Protein AF-Q5DC27-F1 (afdb_monomer)

pLDDT: mean 81.55, std 10.2, range [50.91, 94.62]

Organism: Schistosoma japonicum (NCBI:txid6182)

Nearest PDB structures (foldseek):
  6ixe-assembly1_A  TM=3.558E-01  e=5.081E-01  Homo sapiens
  8tsc-assembly1_B  TM=3.468E-01  e=2.348E+00  Homo sapiens
  8ts8-assembly1_B  TM=3.306E-01  e=2.348E+00  Homo sapiens
  5fi4-assembly1_B  TM=2.853E-01  e=2.227E+00  Homo sapiens
  8tsb-assembly1_B  TM=3.283E-01  e=3.581E+00  Homo sapiens

Structure (mmCIF, N/CA/C/O backbone):
data_AF-Q5DC27-F1
#
_entry.id   AF-Q5DC27-F1
#
loop_
_atom_site.group_PDB
_atom_site.id
_atom_site.type_symbol
_atom_site.label_atom_id
_atom_site.label_alt_id
_atom_site.label_comp_id
_atom_site.label_asym_id
_atom_site.label_entity_id
_atom_site.label_seq_id
_atom_site.pdbx_PDB_ins_code
_atom_site.Cartn_x
_atom_site.Cartn_y
_atom_site.Cartn_z
_atom_site.occupancy
_atom_site.B_iso_or_equiv
_atom_site.auth_seq_id
_atom_site.auth_comp_id
_atom_site.auth_asym_id
_atom_site.auth_atom_id
_atom_site.pdbx_PDB_model_num
ATOM 1 N N . MET A 1 1 ? 23.233 -1.491 -0.806 1.00 59.25 1 MET A N 1
ATOM 2 C CA . MET A 1 1 ? 21.789 -1.600 -1.112 1.00 59.25 1 MET A CA 1
ATOM 3 C C . MET A 1 1 ? 21.128 -2.693 -0.276 1.00 59.25 1 MET A C 1
ATOM 5 O O . MET A 1 1 ? 20.198 -2.388 0.455 1.00 59.25 1 MET A O 1
ATOM 9 N N . GLU A 1 2 ? 21.677 -3.909 -0.272 1.00 59.50 2 GLU A N 1
ATOM 10 C CA . GLU A 1 2 ? 21.201 -5.066 0.509 1.00 59.50 2 GLU A CA 1
ATOM 11 C C . GLU A 1 2 ? 21.026 -4.792 2.016 1.00 59.50 2 GLU A C 1
ATOM 13 O O . GLU A 1 2 ? 19.926 -4.937 2.539 1.00 59.50 2 GLU A O 1
ATOM 18 N N . LYS A 1 3 ? 22.045 -4.238 2.698 1.00 67.50 3 LYS A N 1
ATOM 19 C CA . LYS A 1 3 ? 21.931 -3.812 4.113 1.00 67.50 3 LYS A CA 1
ATOM 20 C C . LYS A 1 3 ? 20.810 -2.786 4.361 1.00 67.50 3 LYS A C 1
ATOM 22 O O . LYS A 1 3 ? 20.245 -2.744 5.448 1.00 67.50 3 LYS A O 1
ATOM 27 N N . SER A 1 4 ? 20.478 -1.955 3.365 1.00 76.44 4 SER A N 1
ATOM 28 C CA . SER A 1 4 ? 19.372 -0.992 3.475 1.00 76.44 4 SER A CA 1
ATOM 29 C C . SER A 1 4 ? 18.013 -1.658 3.270 1.00 76.44 4 SER A C 1
ATOM 31 O O . SER A 1 4 ? 17.070 -1.264 3.946 1.00 76.44 4 SER A O 1
ATOM 33 N N . LEU A 1 5 ? 17.908 -2.647 2.379 1.00 76.56 5 LEU A N 1
ATOM 34 C CA . LEU A 1 5 ? 16.676 -3.408 2.151 1.00 76.56 5 LEU A CA 1
ATOM 35 C C . LEU A 1 5 ? 16.346 -4.308 3.345 1.00 76.56 5 LEU A C 1
ATOM 37 O O . LEU A 1 5 ? 15.212 -4.277 3.809 1.00 76.56 5 LEU A O 1
ATOM 41 N N . LEU A 1 6 ? 17.342 -5.006 3.905 1.00 81.44 6 LEU A N 1
ATOM 42 C CA . LEU A 1 6 ? 17.186 -5.812 5.123 1.00 81.44 6 LEU A CA 1
ATOM 43 C C . LEU A 1 6 ? 16.692 -4.967 6.305 1.00 81.44 6 LEU A C 1
ATOM 45 O O . LEU A 1 6 ? 15.769 -5.362 7.010 1.00 81.44 6 LEU A O 1
ATOM 49 N N . LYS A 1 7 ? 17.249 -3.761 6.488 1.00 85.69 7 LYS A N 1
ATOM 50 C CA . LYS A 1 7 ? 16.784 -2.831 7.528 1.00 85.69 7 LYS A CA 1
ATOM 51 C C . LYS A 1 7 ? 15.326 -2.405 7.315 1.00 85.69 7 LY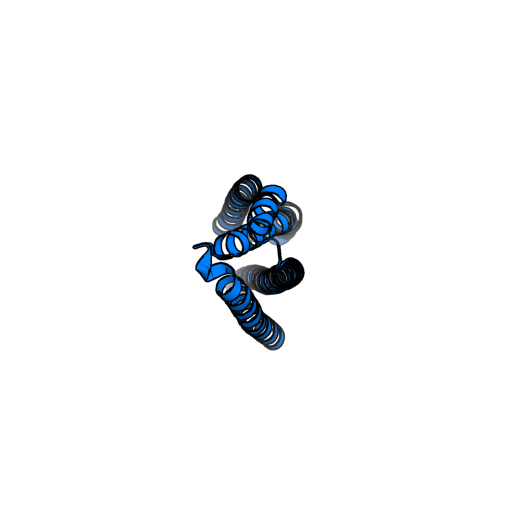S A C 1
ATOM 53 O O . LYS A 1 7 ? 14.569 -2.340 8.275 1.00 85.69 7 LYS A O 1
ATOM 58 N N . VAL A 1 8 ? 14.926 -2.131 6.071 1.00 82.25 8 VAL A N 1
ATOM 59 C CA . VAL A 1 8 ? 13.529 -1.789 5.750 1.00 82.25 8 VAL A CA 1
ATOM 60 C C . VAL A 1 8 ? 12.601 -2.978 6.015 1.00 82.25 8 VAL A C 1
ATOM 62 O O . VAL A 1 8 ? 11.550 -2.790 6.613 1.00 82.25 8 VAL A O 1
ATOM 65 N N . GLN A 1 9 ? 12.999 -4.202 5.657 1.00 84.94 9 GLN A N 1
ATOM 66 C CA . GLN A 1 9 ? 12.224 -5.413 5.951 1.00 84.94 9 GLN A CA 1
ATOM 67 C C . 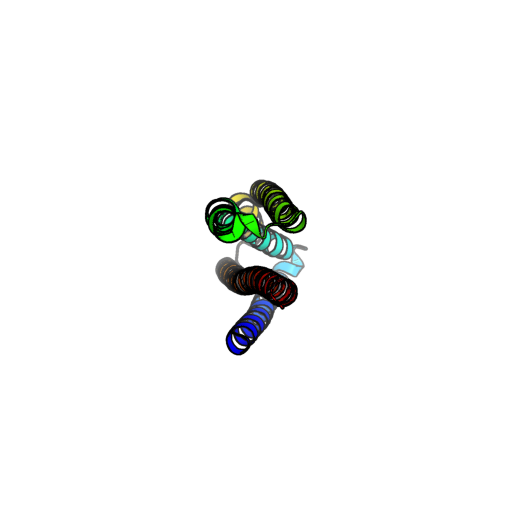GLN A 1 9 ? 12.049 -5.639 7.456 1.00 84.94 9 GLN A C 1
ATOM 69 O O . GLN A 1 9 ? 10.941 -5.928 7.899 1.00 84.94 9 GLN A O 1
ATOM 74 N N . GLN A 1 10 ? 13.108 -5.447 8.248 1.00 89.44 10 GLN A N 1
ATOM 75 C CA . GLN A 1 10 ? 13.019 -5.536 9.705 1.00 89.44 10 GLN A CA 1
ATOM 76 C C . GLN A 1 10 ? 12.033 -4.504 10.272 1.00 89.44 10 GLN A C 1
ATOM 78 O O . GLN A 1 10 ? 11.230 -4.827 11.142 1.00 89.44 10 GLN A O 1
ATOM 83 N N . ASN A 1 11 ? 12.051 -3.275 9.751 1.00 90.69 11 ASN A N 1
ATOM 84 C CA . ASN A 1 11 ? 11.114 -2.234 10.170 1.00 90.69 11 ASN A CA 1
ATOM 85 C C . ASN A 1 11 ? 9.659 -2.576 9.806 1.00 90.69 11 ASN A C 1
ATOM 87 O O . ASN A 1 11 ? 8.765 -2.333 10.614 1.00 90.69 11 ASN A O 1
ATOM 91 N N . ILE A 1 12 ? 9.414 -3.184 8.638 1.00 89.38 12 ILE A N 1
ATOM 92 C CA . ILE A 1 12 ? 8.081 -3.687 8.263 1.00 89.38 12 ILE A CA 1
ATOM 93 C C . ILE A 1 12 ? 7.617 -4.745 9.270 1.00 89.38 12 ILE A C 1
ATOM 95 O O . ILE A 1 12 ? 6.522 -4.640 9.802 1.00 89.38 12 ILE A O 1
ATOM 99 N N . GLN A 1 13 ? 8.467 -5.718 9.611 1.00 90.88 13 GLN A N 1
ATOM 100 C CA . GLN A 1 13 ? 8.112 -6.762 10.581 1.00 90.88 13 GLN A CA 1
ATOM 101 C C . GLN A 1 13 ? 7.807 -6.198 11.976 1.00 90.88 13 GLN A C 1
ATOM 103 O O . GLN A 1 13 ? 6.858 -6.635 12.630 1.00 90.88 13 GLN A O 1
ATOM 108 N N . ASN A 1 14 ? 8.599 -5.225 12.431 1.00 92.06 14 ASN A N 1
ATOM 109 C CA . ASN A 1 14 ? 8.387 -4.576 13.723 1.00 92.06 14 ASN A CA 1
ATOM 110 C C . ASN A 1 14 ? 7.053 -3.815 13.741 1.00 92.06 14 ASN A C 1
ATOM 112 O O . ASN A 1 14 ? 6.255 -3.987 14.660 1.00 92.06 14 ASN A O 1
ATOM 116 N N . THR A 1 15 ? 6.776 -3.035 12.695 1.00 90.81 15 THR A N 1
ATOM 117 C CA . THR A 1 15 ? 5.527 -2.265 12.592 1.00 90.81 15 THR A CA 1
ATOM 118 C C . THR A 1 15 ? 4.300 -3.163 12.391 1.00 90.81 15 THR A C 1
ATOM 120 O O . THR A 1 15 ? 3.258 -2.904 12.987 1.00 90.81 15 THR A O 1
ATOM 123 N N . ASP A 1 16 ? 4.414 -4.286 11.673 1.00 91.69 16 ASP A N 1
ATOM 124 C CA . ASP A 1 16 ? 3.354 -5.304 11.596 1.00 91.69 16 ASP A CA 1
ATOM 125 C C . ASP A 1 16 ? 3.008 -5.860 12.995 1.00 91.69 16 ASP A C 1
ATOM 127 O O . ASP A 1 16 ? 1.838 -6.101 13.316 1.00 91.69 16 ASP A O 1
ATOM 131 N N . HIS A 1 17 ? 4.015 -6.051 13.857 1.00 93.62 17 HIS A N 1
ATOM 132 C CA . HIS A 1 17 ? 3.805 -6.486 15.239 1.00 93.62 17 HIS A CA 1
ATOM 133 C C . HIS A 1 17 ? 3.081 -5.421 16.076 1.00 93.62 17 HIS A C 1
ATOM 135 O O . HIS A 1 17 ? 2.151 -5.751 16.818 1.00 93.62 17 HIS A O 1
ATOM 141 N N . GLU A 1 18 ? 3.467 -4.154 15.935 1.00 93.00 18 GLU A N 1
ATOM 142 C CA . GLU A 1 18 ? 2.834 -3.018 16.614 1.00 93.00 18 GLU A CA 1
ATOM 143 C C . GLU A 1 18 ? 1.362 -2.866 16.214 1.00 93.00 18 GLU A C 1
ATOM 145 O O . GLU A 1 18 ? 0.490 -2.900 17.089 1.00 93.00 18 GLU A O 1
ATOM 150 N N . VAL A 1 19 ? 1.066 -2.843 14.907 1.00 93.38 19 VAL A N 1
ATOM 151 C CA . VAL A 1 19 ? -0.306 -2.788 14.371 1.00 93.38 19 VAL A CA 1
ATOM 152 C C . VAL A 1 19 ? -1.144 -3.940 14.927 1.00 93.38 19 VAL A C 1
ATOM 154 O O . VAL A 1 19 ? -2.262 -3.732 15.410 1.00 93.38 19 VAL A O 1
ATOM 157 N N . LYS A 1 20 ? -0.601 -5.165 14.930 1.00 94.00 20 LYS A N 1
ATOM 158 C CA . LYS A 1 20 ? -1.293 -6.352 15.455 1.00 94.00 20 LYS A CA 1
ATOM 159 C C . LYS A 1 20 ? -1.586 -6.238 16.951 1.00 94.00 20 LYS A C 1
ATOM 161 O O . LYS A 1 20 ? -2.658 -6.655 17.396 1.00 94.00 20 LYS A O 1
ATOM 166 N N . ASN A 1 21 ? -0.659 -5.700 17.738 1.00 92.81 21 ASN A N 1
ATOM 167 C CA . ASN A 1 21 ? -0.841 -5.539 19.178 1.00 92.81 21 ASN A CA 1
ATOM 168 C C . ASN A 1 21 ? -1.866 -4.450 19.505 1.00 92.81 21 ASN A C 1
ATOM 170 O O . ASN A 1 21 ? -2.745 -4.685 20.336 1.00 92.81 21 ASN A O 1
ATOM 174 N N . SER A 1 22 ? -1.814 -3.300 18.833 1.00 91.25 22 SER A N 1
ATOM 175 C CA . SER A 1 22 ? -2.804 -2.226 18.986 1.00 91.25 22 SER A CA 1
ATOM 176 C C . SER A 1 22 ? -4.204 -2.692 18.584 1.00 91.25 22 SER A C 1
ATOM 178 O O . SER A 1 22 ? -5.133 -2.576 19.382 1.00 91.25 22 SER A O 1
ATOM 180 N N . THR A 1 23 ? -4.328 -3.363 17.435 1.00 92.31 23 THR A N 1
ATOM 181 C CA . THR A 1 23 ? -5.586 -3.977 16.970 1.00 92.31 23 THR A CA 1
ATOM 182 C C . THR A 1 23 ? -6.164 -4.928 18.021 1.00 92.31 23 THR A C 1
ATOM 184 O O . THR A 1 23 ? -7.331 -4.824 18.395 1.00 92.31 23 THR A O 1
ATOM 187 N N . LYS A 1 24 ? -5.339 -5.827 18.580 1.00 91.12 24 LYS A N 1
ATOM 188 C CA . LYS A 1 24 ? -5.765 -6.749 19.645 1.00 91.12 24 LYS A CA 1
ATOM 189 C C . LYS A 1 24 ? -6.211 -6.031 20.917 1.00 91.12 24 LYS A C 1
ATOM 191 O O . LYS A 1 24 ? -7.185 -6.466 21.530 1.00 91.12 24 LYS A O 1
ATOM 196 N N . ARG A 1 25 ? -5.499 -4.980 21.342 1.00 89.12 25 ARG A N 1
ATOM 197 C CA . ARG A 1 25 ? -5.843 -4.202 22.544 1.00 89.12 25 ARG A CA 1
ATOM 198 C C . ARG A 1 25 ? -7.212 -3.545 22.388 1.00 89.12 25 ARG A C 1
ATOM 200 O O . ARG A 1 25 ? -8.066 -3.760 23.244 1.00 89.12 25 ARG A O 1
ATOM 207 N N . ILE A 1 26 ? -7.444 -2.858 21.269 1.00 87.75 26 ILE A N 1
ATOM 208 C CA . ILE A 1 26 ? -8.730 -2.221 20.957 1.00 87.75 26 ILE A CA 1
ATOM 209 C C . ILE A 1 26 ? -9.831 -3.287 20.874 1.00 87.75 26 ILE A C 1
ATOM 211 O O . ILE A 1 26 ? -10.815 -3.223 21.609 1.00 87.75 26 ILE A O 1
ATOM 215 N N . ASN A 1 27 ? -9.632 -4.346 20.084 1.00 89.69 27 ASN A N 1
ATOM 216 C CA . ASN A 1 27 ? -10.630 -5.410 19.932 1.00 89.69 27 ASN A CA 1
ATOM 217 C C . ASN A 1 27 ? -10.985 -6.088 21.266 1.00 89.69 27 ASN A C 1
ATOM 219 O O . ASN A 1 27 ? -12.138 -6.455 21.476 1.00 89.69 27 ASN A O 1
ATOM 223 N N . LYS A 1 28 ? -10.040 -6.221 22.209 1.00 86.69 28 LYS A N 1
ATOM 224 C CA . LYS A 1 28 ? -10.316 -6.774 23.546 1.00 86.69 28 LYS A CA 1
ATOM 225 C C . LYS A 1 28 ? -11.274 -5.895 24.355 1.00 86.69 28 LYS A C 1
ATOM 227 O O . LYS A 1 28 ? -12.137 -6.434 25.047 1.00 86.69 28 LYS A O 1
ATOM 232 N N . VAL A 1 29 ? -11.135 -4.573 24.271 1.00 82.50 29 VAL A N 1
ATOM 233 C CA . VAL A 1 29 ? -12.014 -3.616 24.966 1.00 82.50 29 VAL A CA 1
ATOM 234 C C . VAL A 1 29 ? -13.436 -3.679 24.398 1.00 82.50 29 VAL A C 1
ATOM 236 O O . VAL A 1 29 ? -14.408 -3.680 25.154 1.00 82.50 29 VAL A O 1
ATOM 239 N N . PHE A 1 30 ? -13.571 -3.836 23.078 1.00 76.88 30 PHE A N 1
ATOM 240 C CA . PHE A 1 30 ? -14.866 -3.782 22.392 1.00 76.88 30 PHE A CA 1
ATOM 241 C C . PHE A 1 30 ? -15.466 -5.139 22.009 1.00 76.88 30 PHE A C 1
ATOM 243 O O . PHE A 1 30 ? -16.565 -5.177 21.458 1.00 76.88 30 PHE A O 1
ATOM 250 N N . ALA A 1 31 ? -14.841 -6.258 22.388 1.00 74.19 31 ALA A N 1
ATOM 251 C CA . ALA A 1 31 ? -15.319 -7.613 22.089 1.00 74.19 31 ALA A CA 1
ATOM 252 C C . ALA A 1 31 ? -16.789 -7.848 22.494 1.00 74.19 31 ALA A C 1
ATOM 254 O O . ALA A 1 31 ? -17.531 -8.550 21.807 1.00 74.19 31 ALA A O 1
ATOM 255 N N . ARG A 1 32 ? -17.241 -7.212 23.586 1.00 68.75 32 ARG A N 1
ATOM 256 C CA . ARG A 1 32 ? -18.628 -7.294 24.083 1.00 68.75 32 ARG A CA 1
ATOM 257 C C . ARG A 1 32 ? -19.663 -6.678 23.134 1.00 68.75 32 ARG A C 1
ATOM 259 O O . ARG A 1 32 ? -20.829 -7.045 23.202 1.00 68.75 32 ARG A O 1
ATOM 266 N N . HIS A 1 33 ? -19.237 -5.795 22.235 1.00 68.81 33 HIS A N 1
ATOM 267 C CA . HIS A 1 33 ? -20.093 -5.083 21.285 1.00 68.81 33 HIS A CA 1
ATOM 268 C C . HIS A 1 33 ? -20.140 -5.758 19.904 1.00 68.81 33 HIS A C 1
ATOM 270 O O . HIS A 1 33 ? -20.750 -5.209 18.993 1.00 68.81 33 HIS A O 1
ATOM 276 N N . ARG A 1 34 ? -19.513 -6.940 19.736 1.00 72.50 34 ARG A N 1
ATOM 277 C CA . ARG A 1 34 ? -19.390 -7.669 18.453 1.00 72.50 34 ARG A CA 1
ATOM 278 C C . ARG A 1 34 ? -18.827 -6.812 17.306 1.00 72.50 34 ARG A C 1
ATOM 280 O O . ARG A 1 34 ? -19.183 -7.016 16.150 1.00 72.50 34 ARG A O 1
ATOM 287 N N . ARG A 1 35 ? -17.950 -5.861 17.630 1.00 77.12 3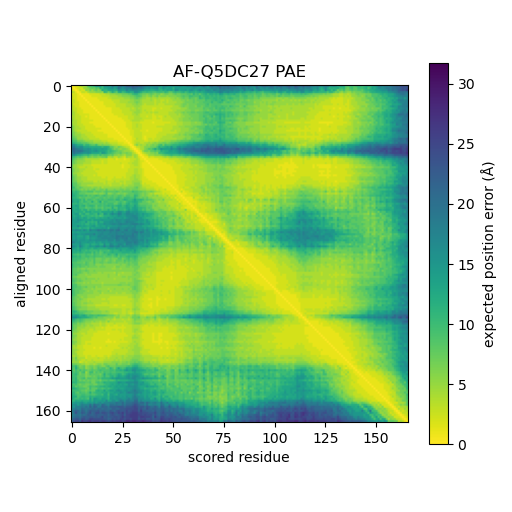5 ARG A N 1
ATOM 288 C CA . ARG A 1 35 ? -17.256 -4.992 16.670 1.00 77.12 35 ARG A CA 1
ATOM 289 C C . ARG A 1 35 ? -15.754 -5.237 16.730 1.00 77.12 35 ARG A C 1
ATOM 291 O O . ARG A 1 35 ? -15.225 -5.556 17.796 1.00 77.12 35 ARG A O 1
ATOM 298 N N . THR A 1 36 ? -15.082 -5.052 15.600 1.00 87.25 36 THR A N 1
ATOM 299 C CA . THR A 1 36 ? -13.622 -5.141 15.477 1.00 87.25 36 THR A CA 1
ATOM 300 C C . THR A 1 36 ? -13.092 -3.954 14.688 1.00 87.25 36 THR A C 1
ATOM 302 O O . THR A 1 36 ? -13.701 -3.565 13.695 1.00 87.25 36 THR A O 1
ATOM 305 N N . ILE A 1 37 ? -11.937 -3.422 15.079 1.00 92.62 37 ILE A N 1
ATOM 306 C CA . ILE A 1 37 ? -11.259 -2.312 14.393 1.00 92.62 37 ILE A CA 1
ATOM 307 C C . ILE A 1 37 ? -10.621 -2.748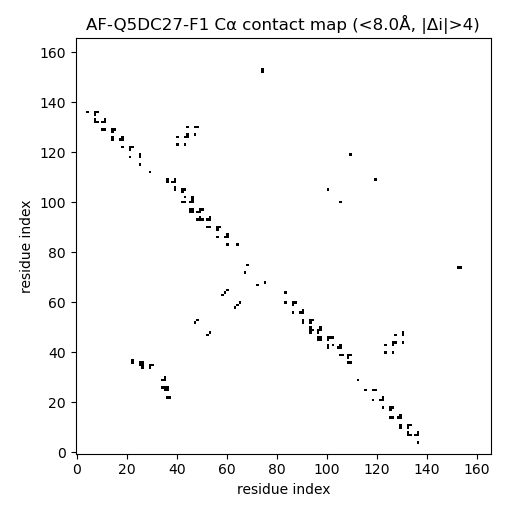 13.055 1.00 92.62 37 ILE A C 1
ATOM 309 O O . ILE A 1 37 ? -10.023 -1.949 12.345 1.00 92.62 37 ILE A O 1
ATOM 313 N N . ASP A 1 38 ? -10.746 -4.021 12.681 1.00 92.62 38 ASP A N 1
ATOM 314 C CA . ASP A 1 38 ? -10.120 -4.610 11.495 1.00 92.62 38 ASP A CA 1
ATOM 315 C C . ASP A 1 38 ? -10.567 -3.926 10.187 1.00 92.62 38 ASP A C 1
ATOM 317 O O . ASP A 1 38 ? -9.755 -3.722 9.282 1.00 92.62 38 ASP A O 1
ATOM 321 N N . GLU A 1 39 ? -11.837 -3.511 10.093 1.00 91.62 39 GLU A N 1
ATOM 322 C CA . GLU A 1 39 ? -12.340 -2.748 8.941 1.00 91.62 39 GLU A CA 1
ATOM 323 C C . GLU A 1 39 ? -11.693 -1.364 8.849 1.00 91.62 39 GLU A C 1
ATOM 325 O O . GLU A 1 39 ? -11.307 -0.946 7.757 1.00 91.62 39 GLU A O 1
ATOM 330 N N . TYR A 1 40 ? -11.487 -0.693 9.987 1.00 93.94 40 TYR A N 1
ATOM 331 C CA . TYR A 1 40 ? -10.743 0.565 10.052 1.00 93.94 40 TYR A CA 1
ATOM 332 C C . TYR A 1 40 ? -9.288 0.374 9.602 1.00 93.94 40 TYR A C 1
ATOM 334 O O . TYR A 1 40 ? -8.804 1.125 8.755 1.00 93.94 40 TYR A O 1
ATOM 342 N N . VAL A 1 41 ? -8.605 -0.671 10.091 1.00 94.50 41 VAL A N 1
ATOM 343 C CA . VAL A 1 41 ? -7.218 -0.991 9.700 1.00 94.50 41 VAL A CA 1
ATOM 344 C C . VAL A 1 41 ? -7.111 -1.203 8.190 1.00 94.50 41 VAL A C 1
ATOM 346 O O . VAL A 1 41 ? -6.204 -0.667 7.543 1.00 94.50 41 VAL A O 1
ATOM 349 N N . LYS A 1 42 ? -8.049 -1.962 7.611 1.00 94.50 42 LYS A N 1
ATOM 350 C CA . LYS A 1 42 ? -8.126 -2.185 6.164 1.00 94.50 42 LYS A CA 1
ATOM 351 C C . LYS A 1 42 ? -8.395 -0.880 5.412 1.00 94.50 42 LYS A C 1
ATOM 353 O O . LYS A 1 42 ? -7.726 -0.622 4.414 1.00 94.50 42 LYS A O 1
ATOM 358 N N . CYS A 1 43 ? -9.328 -0.061 5.899 1.00 94.62 43 CYS A N 1
ATOM 359 C CA . CYS A 1 43 ? -9.676 1.223 5.297 1.00 94.62 43 CYS A CA 1
ATOM 360 C C . CYS A 1 43 ? -8.467 2.163 5.253 1.00 94.62 43 CYS A C 1
ATOM 362 O O . CYS A 1 43 ? -8.050 2.540 4.163 1.00 94.62 43 CYS A O 1
ATOM 364 N N . LYS A 1 44 ? -7.826 2.441 6.399 1.00 94.25 44 LYS A N 1
ATOM 365 C CA . LYS A 1 44 ? -6.651 3.330 6.475 1.00 94.25 44 LYS A CA 1
ATOM 366 C C . LYS A 1 44 ? -5.457 2.820 5.674 1.00 94.25 44 LYS A C 1
ATOM 368 O O . LYS A 1 44 ? -4.739 3.602 5.058 1.00 94.25 44 LYS A O 1
ATOM 373 N N . THR A 1 45 ? -5.256 1.502 5.631 1.00 93.94 45 THR A N 1
ATOM 374 C CA . THR A 1 45 ? -4.226 0.900 4.772 1.00 93.94 45 THR A CA 1
ATOM 375 C C . THR A 1 45 ? -4.483 1.207 3.295 1.00 93.94 45 THR A C 1
ATOM 377 O O . THR A 1 45 ? -3.555 1.561 2.569 1.00 93.94 45 THR A O 1
ATOM 380 N N . ASN A 1 46 ? -5.729 1.068 2.839 1.00 93.50 46 ASN A N 1
ATOM 381 C CA . ASN A 1 46 ? -6.080 1.291 1.441 1.00 93.50 46 ASN A CA 1
ATOM 382 C C . ASN A 1 46 ? -6.156 2.778 1.074 1.00 93.50 46 ASN A C 1
ATOM 384 O O . ASN A 1 46 ? -5.751 3.123 -0.032 1.00 93.50 46 ASN A O 1
ATOM 388 N N . GLU A 1 47 ? -6.606 3.638 1.989 1.00 93.94 47 GLU A N 1
ATOM 389 C CA . GLU A 1 47 ? -6.552 5.099 1.855 1.00 93.94 47 GLU A CA 1
ATOM 390 C C . GLU A 1 47 ? -5.110 5.545 1.573 1.00 93.94 47 GLU A C 1
ATOM 392 O O . GLU A 1 47 ? -4.830 6.127 0.526 1.00 93.94 47 GLU A O 1
ATOM 397 N N . PHE A 1 48 ? -4.162 5.143 2.429 1.00 91.50 48 PHE A N 1
ATOM 398 C CA . PHE A 1 48 ? -2.748 5.468 2.240 1.00 91.50 48 PHE A CA 1
ATOM 399 C C . PHE A 1 48 ? -2.199 4.933 0.911 1.00 91.50 48 PHE A C 1
ATOM 401 O O . PHE A 1 48 ? -1.521 5.646 0.169 1.00 91.50 48 PHE A O 1
ATOM 408 N N . LYS A 1 49 ? -2.490 3.665 0.583 1.00 87.56 49 LYS A N 1
ATOM 409 C CA . LYS A 1 49 ? -2.054 3.058 -0.686 1.00 87.56 49 LYS A CA 1
ATOM 410 C C . LYS A 1 49 ? -2.605 3.807 -1.891 1.00 87.56 49 LYS A C 1
ATOM 412 O O . LYS A 1 49 ? -1.910 3.902 -2.900 1.00 87.56 49 LYS A O 1
ATOM 417 N N . ALA A 1 50 ? -3.826 4.317 -1.804 1.00 89.31 50 ALA A N 1
ATOM 418 C CA . ALA A 1 50 ? -4.427 5.096 -2.866 1.00 89.31 50 ALA A CA 1
ATOM 419 C C . ALA A 1 50 ? -3.720 6.448 -3.029 1.00 89.31 50 ALA A C 1
ATOM 421 O O . ALA A 1 50 ? -3.274 6.760 -4.132 1.00 89.31 50 ALA A O 1
ATOM 422 N N . GLU A 1 51 ? -3.550 7.212 -1.949 1.00 86.56 51 GLU A N 1
ATOM 423 C CA . GLU A 1 51 ? -2.914 8.536 -1.980 1.00 86.56 51 GLU A CA 1
ATOM 424 C C . GLU A 1 51 ? -1.457 8.470 -2.453 1.00 86.56 51 GLU A C 1
ATOM 426 O O .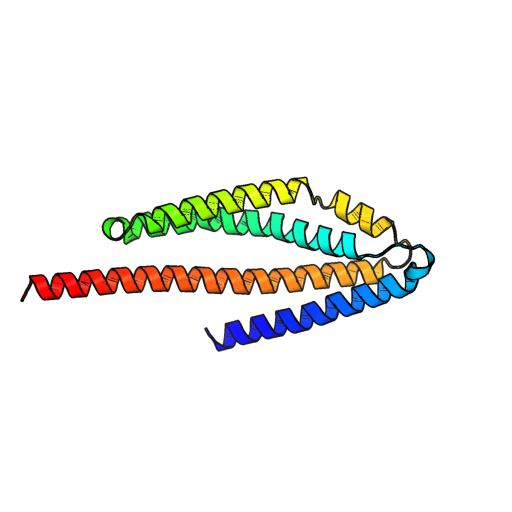 GLU A 1 51 ? -1.071 9.068 -3.467 1.00 86.56 51 GLU A O 1
ATOM 431 N N . GLU A 1 52 ? -0.642 7.677 -1.764 1.00 84.25 52 GLU A N 1
ATOM 432 C CA . GLU A 1 52 ? 0.785 7.583 -2.050 1.00 84.25 52 GLU A CA 1
ATOM 433 C C . GLU A 1 52 ? 1.070 6.774 -3.318 1.00 84.25 52 GLU A C 1
ATOM 435 O O . GLU A 1 52 ? 1.994 7.089 -4.078 1.00 84.25 52 GLU A O 1
ATOM 440 N N . GLY A 1 53 ? 0.254 5.755 -3.599 1.00 80.06 53 GLY A N 1
ATOM 441 C CA . GLY A 1 53 ? 0.318 5.000 -4.845 1.00 80.06 53 GLY A CA 1
ATOM 442 C C . GLY A 1 53 ? 0.025 5.884 -6.054 1.00 80.06 53 GLY A C 1
ATOM 443 O O . GLY A 1 53 ? 0.746 5.805 -7.052 1.00 80.06 53 GLY A O 1
ATOM 444 N N . LEU A 1 54 ? -0.965 6.782 -5.972 1.00 81.88 54 LEU A N 1
ATOM 445 C CA . LEU A 1 54 ? -1.236 7.769 -7.021 1.00 81.88 54 LEU A CA 1
ATOM 446 C C . LEU A 1 54 ? -0.069 8.736 -7.205 1.00 81.88 54 LEU A C 1
ATOM 448 O O . LEU A 1 54 ? 0.326 8.985 -8.347 1.00 81.88 54 LEU A O 1
ATOM 452 N N . SER A 1 55 ? 0.492 9.256 -6.113 1.00 81.06 55 SER A N 1
ATOM 453 C CA . SER A 1 55 ? 1.633 10.179 -6.142 1.00 81.06 55 SER A CA 1
ATOM 454 C C . SER A 1 55 ? 2.855 9.540 -6.809 1.00 81.06 55 SER A C 1
ATOM 456 O O . SER A 1 55 ? 3.359 10.035 -7.824 1.00 81.06 55 SER A O 1
ATOM 458 N N . THR A 1 56 ? 3.281 8.380 -6.309 1.00 75.75 56 THR A N 1
ATOM 459 C CA . THR A 1 56 ? 4.451 7.643 -6.804 1.00 75.75 56 THR A CA 1
ATOM 460 C C . THR A 1 56 ? 4.267 7.196 -8.250 1.00 75.75 56 THR A C 1
ATOM 462 O O . THR A 1 56 ? 5.139 7.419 -9.093 1.00 75.75 56 THR A O 1
ATOM 465 N N . ASN A 1 57 ? 3.110 6.624 -8.586 1.00 75.44 57 ASN A N 1
ATOM 466 C CA . ASN A 1 57 ? 2.844 6.155 -9.941 1.00 75.44 57 ASN A CA 1
ATOM 467 C C . ASN A 1 57 ? 2.718 7.321 -10.939 1.00 75.44 57 ASN A C 1
ATOM 469 O O . ASN A 1 57 ? 3.125 7.194 -12.093 1.00 75.44 57 ASN A O 1
ATOM 473 N N . THR A 1 58 ? 2.231 8.486 -10.496 1.00 74.94 58 THR A N 1
ATOM 474 C CA . THR A 1 58 ? 2.229 9.711 -11.310 1.00 74.94 58 THR A CA 1
ATOM 475 C C . THR A 1 58 ? 3.646 10.191 -11.602 1.00 74.94 58 THR A C 1
ATOM 477 O O . THR A 1 58 ? 3.935 10.494 -12.759 1.00 74.94 58 THR A O 1
ATOM 480 N N . LYS A 1 59 ? 4.541 10.219 -10.604 1.00 76.56 59 LYS A N 1
ATOM 481 C CA . LYS A 1 59 ? 5.962 10.549 -10.817 1.00 76.56 59 LYS A CA 1
ATOM 482 C C . LYS A 1 59 ? 6.617 9.568 -11.788 1.00 76.56 59 LYS A C 1
ATOM 484 O O . LYS A 1 59 ? 7.268 9.982 -12.742 1.00 76.56 59 LYS A O 1
ATOM 489 N N . PHE A 1 60 ? 6.375 8.269 -11.614 1.00 73.81 60 PHE A N 1
ATOM 490 C CA . PHE A 1 60 ? 6.910 7.236 -12.503 1.00 73.81 60 PHE A CA 1
ATOM 491 C C . PHE A 1 60 ? 6.465 7.427 -13.965 1.00 73.81 60 PHE A C 1
ATOM 493 O O . PHE A 1 60 ? 7.296 7.414 -14.873 1.00 73.81 60 PHE A O 1
ATOM 500 N N . LEU A 1 61 ? 5.171 7.672 -14.193 1.00 73.81 61 LEU A N 1
ATOM 501 C CA . LEU A 1 61 ? 4.602 7.882 -15.528 1.00 73.81 61 LEU A CA 1
ATOM 502 C C . LEU A 1 61 ? 5.007 9.217 -16.173 1.00 73.81 61 LEU A C 1
ATOM 504 O O . LEU A 1 61 ? 5.171 9.266 -17.389 1.00 73.81 61 LEU A O 1
ATOM 508 N N . LYS A 1 62 ? 5.129 10.302 -15.394 1.00 76.88 62 LYS A N 1
ATOM 509 C CA . LYS A 1 62 ? 5.396 11.653 -15.924 1.00 76.88 62 LYS A CA 1
ATOM 510 C C . LYS A 1 62 ? 6.876 11.990 -16.048 1.00 76.88 62 LYS A C 1
ATOM 512 O O . LYS A 1 62 ? 7.243 12.728 -16.954 1.00 76.88 62 LYS A O 1
ATOM 517 N N . GLU A 1 63 ? 7.707 11.491 -15.143 1.00 74.12 63 GLU A N 1
ATOM 518 C CA . GLU A 1 63 ? 9.115 11.885 -15.055 1.00 74.12 63 GLU A CA 1
ATOM 519 C C . GLU A 1 63 ? 10.017 10.745 -15.526 1.00 74.12 63 GLU A C 1
ATOM 521 O O . GLU A 1 63 ? 10.821 10.907 -16.445 1.00 74.12 63 GLU A O 1
ATOM 526 N N . PHE A 1 64 ? 9.849 9.562 -14.935 1.00 71.75 64 PHE A N 1
ATOM 527 C CA . PHE A 1 64 ? 10.814 8.479 -15.090 1.00 71.75 64 PHE A CA 1
ATOM 528 C C . PHE A 1 64 ? 10.695 7.734 -16.427 1.00 71.75 64 PHE A C 1
ATOM 530 O O . PHE A 1 64 ? 11.709 7.554 -17.103 1.00 71.75 64 PHE A O 1
ATOM 537 N N . ILE A 1 65 ? 9.483 7.342 -16.848 1.00 72.06 65 ILE A N 1
ATOM 538 C CA . ILE A 1 65 ? 9.272 6.679 -18.148 1.00 72.06 65 ILE A CA 1
ATOM 539 C C . ILE A 1 65 ? 9.705 7.592 -19.308 1.00 72.06 65 ILE A C 1
ATOM 541 O O . ILE A 1 65 ? 10.537 7.156 -20.102 1.00 72.06 65 ILE A O 1
ATOM 545 N N . PRO A 1 66 ? 9.237 8.854 -19.419 1.00 71.31 66 PRO A N 1
ATOM 546 C CA . PRO A 1 66 ? 9.628 9.716 -20.531 1.00 71.31 66 PRO A CA 1
ATOM 547 C C . PRO A 1 66 ? 11.129 10.012 -20.557 1.00 71.31 66 PRO A C 1
ATOM 549 O O . PRO A 1 66 ? 11.730 9.959 -21.627 1.00 71.31 66 PRO A O 1
ATOM 552 N N . GLY A 1 67 ? 11.750 10.263 -19.398 1.00 71.62 67 GLY A N 1
ATOM 553 C CA . GLY A 1 67 ? 13.194 10.492 -19.303 1.00 71.62 67 GLY A CA 1
ATOM 554 C C . GLY A 1 67 ? 14.006 9.276 -19.750 1.00 71.62 67 GLY A C 1
ATOM 555 O O . GLY A 1 67 ? 14.908 9.397 -20.578 1.00 71.62 67 GLY A O 1
ATOM 556 N N . THR A 1 68 ? 13.630 8.087 -19.278 1.00 69.31 68 THR A N 1
ATOM 557 C CA . THR A 1 68 ? 14.262 6.823 -19.687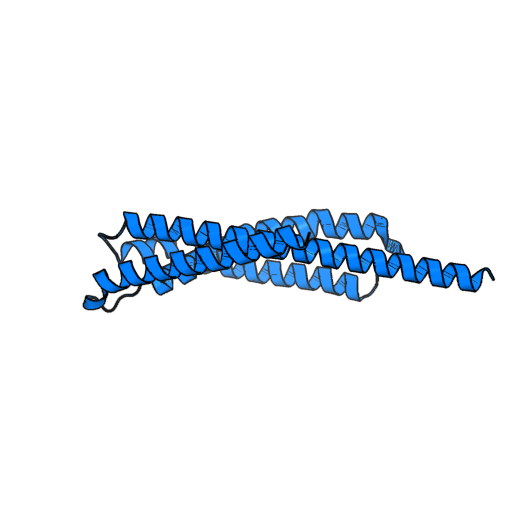 1.00 69.31 68 THR A CA 1
ATOM 558 C C . THR A 1 68 ? 14.095 6.581 -21.185 1.00 69.31 68 THR A C 1
ATOM 560 O O . THR A 1 68 ? 15.067 6.292 -21.880 1.00 69.31 68 THR A O 1
ATOM 563 N N . PHE A 1 69 ? 12.881 6.770 -21.709 1.00 74.25 69 PHE A N 1
ATOM 564 C CA . PHE A 1 69 ? 12.585 6.586 -23.130 1.00 74.25 69 PHE A CA 1
ATOM 565 C C . PHE A 1 69 ? 13.336 7.591 -24.004 1.00 74.25 69 PHE A C 1
ATOM 567 O O . PHE A 1 69 ? 13.738 7.251 -25.112 1.00 74.25 69 PHE A O 1
ATOM 574 N N . HIS A 1 70 ? 13.545 8.817 -23.522 1.00 76.19 70 HIS A N 1
ATOM 575 C CA . HIS A 1 70 ? 14.318 9.829 -24.230 1.00 76.19 70 HIS A CA 1
ATOM 576 C C . HIS A 1 70 ? 15.801 9.445 -24.331 1.00 76.19 70 HIS A C 1
ATOM 578 O O . HIS A 1 70 ? 16.370 9.496 -25.420 1.00 76.19 70 HIS A O 1
ATOM 584 N N . VAL A 1 71 ? 16.414 9.015 -23.224 1.00 74.75 71 VAL A N 1
ATOM 585 C CA . VAL A 1 71 ? 17.852 8.697 -23.162 1.00 74.75 71 VAL A CA 1
ATOM 586 C C . VAL A 1 71 ? 18.182 7.367 -23.851 1.00 74.75 71 VAL A C 1
ATOM 588 O O . VAL A 1 71 ? 19.183 7.267 -24.559 1.00 74.75 71 VAL A O 1
ATOM 591 N N . TYR A 1 72 ? 17.334 6.349 -23.689 1.00 70.56 72 TYR A N 1
ATOM 592 C CA . TYR A 1 72 ? 17.630 4.971 -24.101 1.00 70.56 72 TYR A CA 1
ATOM 593 C C . TYR A 1 72 ? 16.780 4.478 -25.273 1.00 70.56 72 TYR A C 1
ATOM 595 O O . TYR A 1 72 ? 16.737 3.279 -25.530 1.00 70.56 72 TYR A O 1
ATOM 603 N N . ARG A 1 73 ? 16.144 5.383 -26.031 1.00 73.75 73 ARG A N 1
ATOM 604 C CA . ARG A 1 73 ? 15.172 5.059 -27.092 1.00 73.75 73 ARG A CA 1
ATOM 605 C C . ARG A 1 73 ? 15.572 3.901 -28.011 1.00 73.75 73 ARG A C 1
ATOM 607 O O . ARG A 1 73 ? 14.732 3.083 -28.360 1.00 73.75 73 ARG A O 1
ATOM 614 N N . LYS A 1 74 ? 16.844 3.844 -28.417 1.00 77.56 74 LYS A N 1
ATOM 615 C CA . LYS A 1 74 ? 17.370 2.834 -29.355 1.00 77.56 74 LYS A CA 1
ATOM 616 C C . LYS A 1 74 ? 17.466 1.413 -28.775 1.00 77.56 74 LYS A C 1
ATOM 618 O O . LYS A 1 74 ? 17.764 0.492 -29.521 1.00 77.56 74 LYS A O 1
ATOM 623 N N . TYR A 1 75 ? 17.252 1.263 -27.469 1.00 70.31 75 TYR A N 1
ATOM 624 C CA . TYR A 1 75 ? 17.309 0.004 -26.725 1.00 70.31 75 TYR A CA 1
ATOM 625 C C . TYR A 1 75 ? 15.936 -0.455 -26.216 1.00 70.31 75 TYR A C 1
ATOM 627 O O . TYR A 1 75 ? 15.864 -1.467 -25.525 1.00 70.31 75 TYR A O 1
ATOM 635 N N . LEU A 1 76 ? 14.869 0.299 -26.506 1.00 70.12 76 LEU A N 1
ATOM 636 C CA . LEU A 1 76 ? 13.525 -0.031 -26.038 1.00 70.12 76 LEU A CA 1
ATOM 637 C C . LEU A 1 76 ? 12.976 -1.261 -26.770 1.00 70.12 76 LEU A C 1
ATOM 639 O O . LEU A 1 76 ? 13.112 -1.372 -27.990 1.00 70.12 76 LEU A O 1
ATOM 643 N N . THR A 1 77 ? 12.314 -2.141 -26.028 1.00 69.44 77 THR A N 1
ATOM 644 C CA . THR A 1 77 ? 11.619 -3.335 -26.522 1.00 69.44 77 THR A CA 1
ATOM 645 C C . THR A 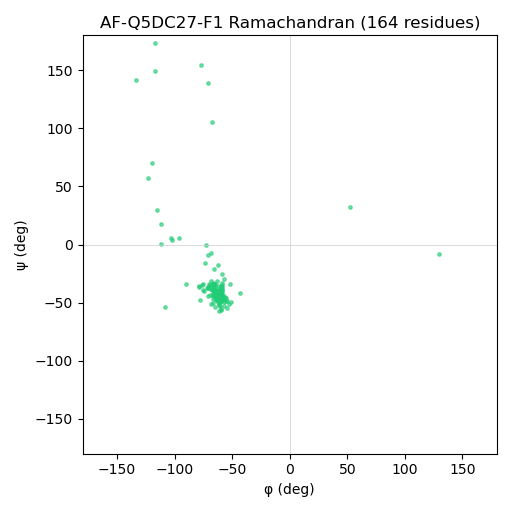1 77 ? 10.115 -3.250 -26.237 1.00 69.44 77 THR A C 1
ATOM 647 O O . THR A 1 77 ? 9.642 -2.352 -25.536 1.00 69.44 77 THR A O 1
ATOM 650 N N . ASP A 1 78 ? 9.340 -4.209 -26.748 1.00 71.56 78 ASP A N 1
ATOM 651 C CA . ASP A 1 78 ? 7.909 -4.333 -26.427 1.00 71.56 78 ASP A CA 1
ATOM 652 C C . ASP A 1 78 ? 7.658 -4.513 -24.916 1.00 71.56 78 ASP A C 1
ATOM 654 O O . ASP A 1 78 ? 6.619 -4.106 -24.390 1.00 71.56 78 ASP A O 1
ATOM 658 N N . GLU A 1 79 ? 8.640 -5.048 -24.187 1.00 68.88 79 GLU A N 1
ATOM 659 C CA . GLU A 1 79 ? 8.599 -5.186 -22.731 1.00 68.88 79 GLU A CA 1
ATOM 660 C C . GLU A 1 79 ? 8.579 -3.813 -22.036 1.00 68.88 79 GLU A C 1
ATOM 662 O O . GLU A 1 79 ? 7.837 -3.614 -21.076 1.00 68.88 79 GLU A O 1
ATOM 667 N N . ASP A 1 80 ? 9.270 -2.803 -22.576 1.00 70.25 80 ASP A N 1
ATOM 668 C CA . ASP A 1 80 ? 9.238 -1.422 -22.066 1.00 70.25 80 ASP A CA 1
ATOM 669 C C . ASP A 1 80 ? 7.856 -0.763 -22.229 1.00 70.25 80 ASP A C 1
ATOM 671 O O . ASP A 1 80 ? 7.405 0.004 -21.369 1.00 70.25 80 ASP A O 1
ATOM 675 N N . ILE A 1 81 ? 7.132 -1.101 -23.302 1.00 73.44 81 ILE A N 1
ATOM 676 C CA . ILE A 1 81 ? 5.737 -0.678 -23.504 1.00 73.44 81 ILE A CA 1
ATOM 677 C C . ILE A 1 81 ? 4.823 -1.367 -22.482 1.00 73.44 81 ILE A C 1
ATOM 679 O O . ILE A 1 81 ? 3.922 -0.727 -21.927 1.00 73.44 81 ILE A O 1
ATOM 683 N N . HIS A 1 82 ? 5.082 -2.640 -22.169 1.00 75.50 82 HIS A N 1
ATOM 684 C CA . HIS A 1 82 ? 4.347 -3.360 -21.132 1.00 75.50 82 HIS A CA 1
ATOM 685 C C . HIS A 1 82 ? 4.478 -2.675 -19.762 1.00 75.50 82 HIS A C 1
ATOM 687 O O . HIS A 1 82 ? 3.461 -2.489 -19.086 1.00 75.50 82 HIS A O 1
ATOM 693 N N . TRP A 1 83 ? 5.671 -2.216 -19.371 1.00 72.69 83 TRP A N 1
ATOM 694 C CA . TRP A 1 83 ? 5.873 -1.500 -18.103 1.00 72.69 83 TRP A CA 1
ATOM 695 C C . TRP A 1 83 ? 5.024 -0.230 -17.987 1.00 72.69 83 TRP A C 1
ATOM 697 O O . TRP A 1 83 ? 4.440 0.034 -16.930 1.00 72.69 83 TRP A O 1
ATOM 707 N N . LYS A 1 84 ? 4.907 0.540 -19.076 1.00 76.94 84 LYS A N 1
ATOM 708 C CA . LYS A 1 84 ? 4.029 1.716 -19.134 1.00 76.94 84 LYS A CA 1
ATOM 709 C C . LYS A 1 84 ? 2.563 1.328 -18.936 1.00 76.94 84 LYS A C 1
ATOM 711 O O . LYS A 1 84 ? 1.878 1.953 -18.127 1.00 76.94 84 LYS A O 1
ATOM 716 N N . ASN A 1 85 ? 2.097 0.293 -19.631 1.00 81.88 85 ASN A N 1
ATOM 717 C CA . ASN A 1 85 ? 0.714 -0.176 -19.512 1.00 81.88 85 ASN A CA 1
ATOM 718 C C . ASN A 1 85 ? 0.415 -0.677 -18.092 1.00 81.88 85 ASN A C 1
ATOM 720 O O . ASN A 1 85 ? -0.579 -0.270 -17.496 1.00 81.88 85 ASN A O 1
ATOM 724 N N . ALA A 1 86 ? 1.325 -1.451 -17.495 1.00 81.50 86 ALA A N 1
ATOM 725 C CA . ALA A 1 86 ? 1.202 -1.916 -16.115 1.00 81.50 86 ALA A CA 1
ATOM 726 C C . ALA A 1 86 ? 1.152 -0.750 -15.108 1.00 81.50 86 ALA A C 1
ATOM 728 O O . ALA A 1 86 ? 0.407 -0.794 -14.127 1.00 81.50 86 ALA A O 1
ATOM 729 N N . ALA A 1 87 ? 1.920 0.320 -15.339 1.00 80.69 87 ALA A N 1
ATOM 730 C CA . ALA A 1 87 ? 1.849 1.525 -14.518 1.00 80.69 87 ALA A CA 1
ATOM 731 C C . ALA A 1 87 ? 0.498 2.253 -14.669 1.00 80.69 87 ALA A C 1
ATOM 733 O O . ALA A 1 87 ? -0.083 2.662 -13.663 1.00 80.69 87 ALA A O 1
ATOM 734 N N . GLU A 1 88 ? -0.057 2.378 -15.875 1.00 84.38 88 GLU A N 1
ATOM 735 C CA . GLU A 1 88 ? -1.399 2.957 -16.066 1.00 84.38 88 GLU A CA 1
ATOM 736 C C . GLU A 1 88 ? -2.508 2.090 -15.437 1.00 84.38 88 GLU A C 1
ATOM 738 O O . GLU A 1 88 ? -3.405 2.621 -14.782 1.00 84.38 88 GLU A O 1
ATOM 743 N N . GLU A 1 89 ? -2.418 0.760 -15.514 1.00 87.25 89 GLU A N 1
ATOM 744 C CA . GLU A 1 89 ? -3.351 -0.144 -14.823 1.00 87.25 89 GLU A CA 1
ATOM 745 C C . GLU A 1 89 ? -3.303 0.029 -13.299 1.00 87.25 89 GLU A C 1
ATOM 747 O O . GLU A 1 89 ? -4.343 0.112 -12.638 1.00 87.25 89 GLU A O 1
ATOM 752 N N . ARG A 1 90 ? -2.100 0.139 -12.717 1.00 85.56 90 ARG A N 1
ATOM 753 C CA . ARG A 1 90 ? -1.940 0.441 -11.284 1.00 85.56 90 ARG A CA 1
ATOM 754 C C . ARG A 1 90 ? -2.550 1.792 -10.921 1.00 85.56 90 ARG A C 1
ATOM 756 O O . ARG A 1 90 ? -3.223 1.895 -9.900 1.00 85.56 90 ARG A O 1
ATOM 763 N N . LYS A 1 91 ? -2.383 2.808 -11.774 1.00 86.19 91 LYS A N 1
ATOM 764 C CA . LYS A 1 91 ? -3.007 4.129 -11.595 1.00 86.19 91 LYS A CA 1
ATOM 765 C C . LYS A 1 91 ? -4.522 4.020 -11.487 1.00 86.19 91 LYS A C 1
ATOM 767 O O . LYS A 1 91 ? -5.109 4.644 -10.610 1.00 86.19 91 LYS A O 1
ATOM 772 N N . ALA A 1 92 ? -5.144 3.253 -12.383 1.00 89.00 92 ALA A N 1
ATOM 773 C CA . ALA A 1 92 ? -6.586 3.052 -12.386 1.00 89.00 92 ALA A CA 1
ATOM 774 C C . ALA A 1 92 ? -7.048 2.385 -11.083 1.00 89.00 92 ALA A C 1
ATOM 776 O O . ALA A 1 92 ? -7.968 2.886 -10.443 1.00 89.00 92 ALA A O 1
ATOM 777 N N . LYS A 1 93 ? -6.339 1.343 -10.626 1.00 89.88 93 LYS A N 1
ATOM 778 C CA . LYS A 1 93 ? -6.618 0.680 -9.340 1.00 89.88 93 LYS A CA 1
ATOM 779 C C . LYS A 1 93 ? -6.531 1.642 -8.155 1.00 89.88 93 LYS A C 1
ATOM 781 O O . LYS A 1 93 ? -7.422 1.637 -7.313 1.00 89.88 93 LYS A O 1
ATOM 786 N N . TYR A 1 94 ? -5.499 2.486 -8.091 1.00 89.44 94 TYR A N 1
ATOM 787 C CA . TYR A 1 94 ? -5.376 3.456 -6.999 1.00 89.44 94 TYR A CA 1
ATOM 788 C C . TYR A 1 94 ? -6.474 4.522 -7.030 1.00 89.44 94 TYR A C 1
ATOM 790 O O . TYR A 1 94 ? -6.961 4.909 -5.974 1.00 89.44 94 TYR A O 1
ATOM 798 N N . LYS A 1 95 ? -6.925 4.956 -8.216 1.00 90.88 95 LYS A N 1
ATOM 799 C CA . LYS A 1 95 ? -8.087 5.853 -8.325 1.00 90.88 95 LYS A CA 1
ATOM 800 C C . LYS A 1 95 ? -9.351 5.211 -7.760 1.00 90.88 95 LYS A C 1
ATOM 802 O O . LYS A 1 95 ? -10.069 5.869 -7.022 1.00 90.88 95 LYS A O 1
ATOM 807 N N . THR A 1 96 ? -9.613 3.946 -8.089 1.00 93.06 96 THR A N 1
ATOM 808 C CA . THR A 1 96 ? -10.757 3.213 -7.530 1.00 93.06 96 THR A CA 1
ATOM 809 C C . THR A 1 96 ? -10.645 3.101 -6.010 1.00 93.06 96 THR A C 1
ATOM 811 O O . THR A 1 96 ? -11.586 3.463 -5.311 1.00 93.06 96 THR A O 1
ATOM 814 N N . MET A 1 97 ? -9.472 2.719 -5.489 1.00 90.75 97 MET A N 1
ATOM 815 C CA . MET A 1 97 ? -9.243 2.651 -4.041 1.00 90.75 97 MET A CA 1
ATOM 816 C C . MET A 1 97 ? -9.459 4.002 -3.344 1.00 90.75 97 MET A C 1
ATOM 818 O O . MET A 1 97 ? -10.055 4.021 -2.273 1.00 90.75 97 MET A O 1
ATOM 822 N N . ALA A 1 98 ? -9.047 5.122 -3.951 1.00 89.19 98 ALA A N 1
ATOM 823 C CA . ALA A 1 98 ? -9.249 6.463 -3.387 1.00 89.19 98 ALA A CA 1
ATOM 824 C C . ALA A 1 98 ? -10.736 6.839 -3.251 1.00 89.19 98 ALA A C 1
ATOM 826 O O . ALA A 1 98 ? -11.107 7.587 -2.353 1.00 89.19 98 ALA A O 1
ATOM 827 N N . LEU A 1 99 ? -11.596 6.330 -4.141 1.00 90.44 99 LEU A N 1
ATOM 828 C CA . LEU A 1 99 ? -13.047 6.550 -4.082 1.00 90.44 99 LEU A CA 1
ATOM 829 C C . LEU A 1 99 ? -13.722 5.638 -3.043 1.00 90.44 99 LEU A C 1
ATOM 831 O O . LEU A 1 99 ? -14.700 6.013 -2.386 1.00 90.44 99 LEU A O 1
ATOM 835 N N . GLU A 1 100 ? -13.216 4.414 -2.901 1.00 90.62 100 GLU A N 1
ATOM 836 C CA . GLU A 1 100 ? -13.748 3.418 -1.970 1.00 90.62 100 GLU A CA 1
ATOM 837 C C . GLU A 1 100 ? -13.364 3.724 -0.518 1.00 90.62 100 GLU A C 1
ATOM 839 O O . GLU A 1 100 ? -14.215 3.599 0.365 1.00 90.62 100 GLU A O 1
ATOM 844 N N . HIS A 1 101 ? -12.131 4.183 -0.294 1.00 91.56 101 HIS A N 1
ATOM 845 C CA . HIS A 1 101 ? -11.500 4.369 1.012 1.00 91.56 101 HIS A CA 1
ATOM 846 C C . HIS A 1 101 ? -11.115 5.834 1.240 1.00 91.56 101 HIS A C 1
ATOM 848 O O . HIS A 1 101 ? -9.940 6.191 1.223 1.00 91.56 101 HIS A O 1
ATOM 854 N N . THR A 1 102 ? -12.120 6.691 1.417 1.00 91.81 102 THR A N 1
ATOM 855 C CA . THR A 1 102 ? -11.911 8.107 1.744 1.00 91.81 102 THR A CA 1
ATOM 856 C C . THR A 1 102 ? -11.552 8.278 3.222 1.00 91.81 102 THR A C 1
ATOM 858 O O . THR A 1 102 ? -11.978 7.462 4.044 1.00 91.81 102 THR A O 1
ATOM 861 N N . SER A 1 103 ? -10.843 9.364 3.575 1.00 90.25 103 SER A N 1
ATOM 862 C CA . SER A 1 103 ? -10.557 9.691 4.987 1.00 90.25 103 SER A CA 1
ATOM 863 C C . SER A 1 103 ? -11.826 9.673 5.823 1.00 90.25 103 SER A C 1
ATOM 865 O O . SER A 1 103 ? -11.864 8.966 6.821 1.00 90.25 103 SER A O 1
ATOM 867 N N . GLU A 1 104 ? -12.882 10.354 5.362 1.00 93.44 104 GLU A N 1
ATOM 868 C CA . GLU A 1 104 ? -14.168 10.430 6.067 1.00 93.44 104 GLU A CA 1
ATOM 869 C C . GLU A 1 104 ? -14.747 9.044 6.366 1.00 93.44 104 GLU A C 1
ATOM 871 O O . GLU A 1 104 ? -15.067 8.758 7.513 1.00 93.44 104 GLU A O 1
ATOM 876 N N . LYS A 1 105 ? -14.798 8.138 5.380 1.00 93.12 105 LYS A N 1
ATOM 877 C CA . LYS A 1 105 ? -15.293 6.768 5.599 1.00 93.12 105 LYS A CA 1
ATOM 878 C C . LYS A 1 105 ? -14.450 6.009 6.615 1.00 93.12 105 LYS A C 1
ATOM 880 O O . LYS A 1 105 ? -14.975 5.219 7.395 1.00 93.12 105 LYS A O 1
ATOM 885 N N . CYS A 1 106 ? -13.133 6.189 6.582 1.00 93.25 106 CYS A N 1
ATOM 886 C CA . CYS A 1 106 ? -12.275 5.543 7.561 1.00 93.25 106 CYS A CA 1
ATOM 887 C C . CYS A 1 106 ? -12.459 6.162 8.956 1.00 93.25 106 CYS A C 1
ATOM 889 O O . CYS A 1 106 ? -12.427 5.435 9.943 1.00 93.25 106 CYS A O 1
ATOM 891 N N . ASP A 1 107 ? -12.692 7.467 9.054 1.00 91.56 107 ASP A N 1
ATOM 892 C CA . ASP A 1 107 ? -12.921 8.156 10.324 1.00 91.56 107 ASP A CA 1
ATOM 893 C C . ASP A 1 107 ? -14.291 7.759 10.925 1.00 91.56 107 ASP A C 1
ATOM 895 O O . ASP A 1 107 ? -14.373 7.450 12.112 1.00 91.56 107 ASP A O 1
ATOM 899 N N . GLU A 1 108 ? -15.326 7.561 10.100 1.00 92.31 108 GLU A N 1
ATOM 900 C CA . GLU A 1 108 ? -16.616 6.983 10.520 1.00 92.31 108 GLU A CA 1
ATOM 901 C C . GLU A 1 108 ? -16.471 5.571 11.124 1.00 92.31 108 GLU A C 1
ATOM 903 O O . GLU A 1 108 ? -17.199 5.196 12.048 1.00 92.31 108 GLU A O 1
ATOM 908 N N . LEU A 1 109 ? -15.528 4.760 10.625 1.00 91.88 109 LEU A N 1
ATOM 909 C CA . LEU A 1 109 ? -15.222 3.450 11.212 1.00 91.88 109 LEU A CA 1
ATOM 910 C C . LEU A 1 109 ? -14.533 3.588 12.577 1.00 91.88 109 LEU A C 1
ATOM 912 O O . LEU A 1 109 ? -14.771 2.760 13.458 1.00 91.88 109 LEU A O 1
ATOM 916 N N . ALA A 1 110 ? -13.705 4.617 12.771 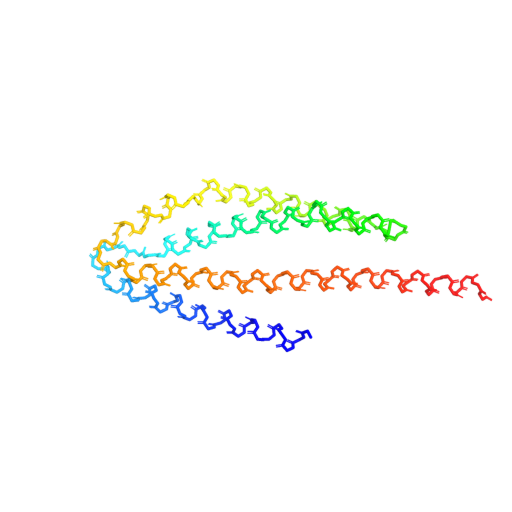1.00 90.06 110 ALA A N 1
ATOM 917 C CA . ALA A 1 110 ? -13.082 4.913 14.060 1.00 90.06 110 ALA A CA 1
ATOM 918 C C . ALA A 1 110 ? -14.105 5.394 15.102 1.00 90.06 110 ALA A C 1
ATOM 920 O O . ALA A 1 110 ? -14.046 4.970 16.259 1.00 90.06 110 ALA A O 1
ATOM 921 N N . ASP A 1 111 ? -15.090 6.194 14.690 1.00 89.50 111 ASP A N 1
ATOM 922 C CA . ASP A 1 111 ? -16.136 6.742 15.566 1.00 89.50 111 ASP A CA 1
ATOM 923 C C . ASP A 1 111 ? -17.018 5.667 16.219 1.00 89.50 111 ASP A C 1
ATOM 925 O O . ASP A 1 111 ? -17.659 5.900 17.247 1.00 89.50 111 ASP A O 1
ATOM 929 N N . GLN A 1 112 ? -17.009 4.441 15.690 1.00 87.44 112 GLN A N 1
ATOM 930 C CA . GLN A 1 112 ? -17.689 3.294 16.299 1.00 87.44 112 GLN A CA 1
ATOM 931 C C . GLN A 1 112 ? -17.063 2.832 17.626 1.00 87.44 112 GLN A C 1
ATOM 933 O O . GLN A 1 112 ? -17.643 1.962 18.290 1.00 87.44 112 GLN A O 1
ATOM 938 N N . PHE A 1 113 ? -15.916 3.404 18.011 1.00 87.69 113 PHE A N 1
ATOM 939 C CA . PHE A 1 113 ? -15.120 3.057 19.189 1.00 87.69 113 PHE A CA 1
ATOM 940 C C . PHE A 1 113 ? -14.891 4.272 20.122 1.00 87.69 113 PHE A C 1
ATOM 942 O O . PHE A 1 113 ? -13.743 4.617 20.433 1.00 87.69 113 PHE A O 1
ATOM 949 N N . PRO A 1 114 ? -15.964 4.925 20.619 1.00 77.19 114 PRO A N 1
ATOM 950 C CA . PRO A 1 114 ? -15.857 6.090 21.492 1.00 77.19 114 PRO A CA 1
ATOM 951 C C . PRO A 1 114 ? -15.257 5.660 22.838 1.00 77.19 114 PRO A C 1
ATOM 953 O O . PRO A 1 114 ? -15.897 4.975 23.633 1.00 77.19 114 PRO A O 1
ATOM 956 N N . GLY A 1 115 ? -13.991 6.001 23.069 1.00 81.44 115 GLY A N 1
ATOM 957 C CA . GLY A 1 115 ? -13.233 5.591 24.259 1.00 81.44 115 GLY A CA 1
ATOM 958 C C . GLY A 1 115 ? -11.869 4.967 23.968 1.00 81.44 115 GLY A C 1
ATOM 959 O O . GLY A 1 115 ? -11.100 4.791 24.903 1.00 81.44 115 GLY A O 1
ATOM 960 N N . ALA A 1 116 ? -11.551 4.687 22.700 1.00 84.94 116 ALA A N 1
ATOM 961 C CA . ALA A 1 116 ? -10.214 4.268 22.267 1.00 84.94 116 ALA A CA 1
ATOM 962 C C . ALA A 1 116 ? -9.547 5.290 21.335 1.00 84.94 116 ALA A C 1
ATOM 964 O O . ALA A 1 116 ? -8.780 4.927 20.449 1.00 84.94 116 ALA A O 1
ATOM 965 N N . PHE A 1 117 ? -9.869 6.578 21.493 1.00 85.62 117 PHE A N 1
ATOM 966 C CA . PHE A 1 117 ? -9.365 7.640 20.616 1.00 85.62 117 PHE A CA 1
ATOM 967 C C . PHE A 1 117 ? -7.830 7.669 20.564 1.00 85.62 117 PHE A C 1
ATOM 969 O O . PHE A 1 117 ? -7.250 7.734 19.483 1.00 85.62 117 PHE A O 1
ATOM 976 N N . VAL A 1 118 ? -7.176 7.567 21.727 1.00 88.12 118 VAL A N 1
ATOM 977 C CA . VAL A 1 118 ? -5.710 7.572 21.821 1.00 88.12 118 VAL A CA 1
ATOM 978 C C . VAL A 1 118 ? -5.130 6.345 21.118 1.00 88.12 118 VAL A C 1
ATOM 980 O O . VAL A 1 118 ? -4.242 6.475 20.282 1.00 88.12 118 VAL A O 1
ATOM 983 N N . GLU A 1 119 ? -5.676 5.159 21.381 1.00 90.25 119 GLU A N 1
ATOM 984 C CA . GLU A 1 119 ? -5.214 3.906 20.785 1.00 90.25 119 GLU A CA 1
ATOM 985 C C . GLU A 1 119 ? -5.457 3.847 19.273 1.00 90.25 119 GLU A C 1
ATOM 987 O O . GLU A 1 119 ? -4.657 3.265 18.542 1.00 90.25 119 GLU A O 1
ATOM 992 N N . ILE A 1 120 ? -6.550 4.439 18.787 1.00 91.19 120 ILE A N 1
ATOM 993 C CA . ILE A 1 120 ? -6.864 4.527 17.357 1.00 91.19 120 ILE A CA 1
ATOM 994 C C . ILE A 1 120 ? -5.919 5.500 16.654 1.00 91.19 120 ILE A C 1
ATOM 996 O O . ILE A 1 120 ? -5.496 5.218 15.531 1.00 91.19 120 ILE A O 1
ATOM 1000 N N . GLN A 1 121 ? -5.544 6.601 17.309 1.00 90.25 121 GLN A N 1
ATOM 1001 C CA . GLN A 1 121 ? -4.541 7.521 16.785 1.00 90.25 121 GLN A CA 1
ATOM 1002 C C . GLN A 1 121 ? -3.154 6.862 16.733 1.00 90.25 121 GLN A C 1
ATOM 1004 O O . GLN A 1 121 ? -2.500 6.913 15.695 1.00 90.25 121 GLN A O 1
ATOM 1009 N N . GLU A 1 122 ? -2.740 6.148 17.785 1.00 92.06 122 GLU A N 1
ATOM 1010 C CA . GLU A 1 122 ? -1.507 5.346 17.760 1.00 92.06 122 GLU A CA 1
ATOM 1011 C C . GLU A 1 122 ? -1.537 4.287 16.646 1.00 92.06 122 GLU A C 1
ATOM 1013 O O . GLU A 1 122 ? -0.563 4.109 15.915 1.00 92.06 122 GLU A O 1
ATOM 1018 N N . LEU A 1 123 ? -2.667 3.589 16.487 1.00 93.94 123 LEU A N 1
ATOM 1019 C CA . LEU A 1 123 ? -2.857 2.597 15.432 1.00 93.94 123 LEU A CA 1
ATOM 1020 C C . LEU A 1 123 ? -2.775 3.234 14.039 1.00 93.94 123 LEU A C 1
ATOM 1022 O O . LEU A 1 123 ? -2.176 2.645 13.142 1.00 93.94 123 LEU A O 1
ATOM 1026 N N . LYS A 1 124 ? -3.342 4.433 13.853 1.00 94.00 124 LYS A N 1
ATOM 1027 C CA . LYS A 1 124 ? -3.216 5.207 12.611 1.00 94.00 124 LYS A CA 1
ATOM 1028 C C . LYS A 1 124 ? -1.746 5.460 12.299 1.00 94.00 124 LYS A C 1
ATOM 1030 O O . LYS A 1 124 ? -1.295 5.104 11.214 1.00 94.00 124 LYS A O 1
ATOM 1035 N N . ASP A 1 125 ? -0.995 6.001 13.251 1.00 93.12 125 ASP A N 1
ATOM 1036 C CA . ASP A 1 125 ? 0.413 6.346 13.053 1.00 93.12 125 ASP A CA 1
ATOM 1037 C C . ASP A 1 125 ? 1.259 5.100 12.727 1.00 93.12 125 ASP A C 1
ATOM 1039 O O . ASP A 1 125 ? 2.084 5.123 11.812 1.00 93.12 125 ASP A O 1
ATOM 1043 N N . GLN A 1 126 ? 0.984 3.973 13.393 1.00 93.38 126 GLN A N 1
ATOM 1044 C CA . GLN A 1 126 ? 1.621 2.678 13.118 1.00 93.38 126 GLN A CA 1
ATOM 1045 C C . GLN A 1 126 ? 1.301 2.151 11.713 1.00 93.38 126 GLN A C 1
ATOM 1047 O O . GLN A 1 126 ? 2.195 1.661 11.019 1.00 93.38 126 GLN A O 1
ATOM 1052 N N . ILE A 1 127 ? 0.044 2.266 11.266 1.00 93.94 127 ILE A N 1
ATOM 1053 C CA . ILE A 1 127 ? -0.350 1.909 9.897 1.00 93.94 127 ILE A CA 1
ATOM 1054 C C . ILE A 1 127 ? 0.431 2.773 8.904 1.00 93.94 127 ILE A C 1
ATOM 1056 O O . ILE A 1 127 ? 1.046 2.223 7.990 1.00 93.94 127 ILE A O 1
ATOM 1060 N N . TYR A 1 128 ? 0.459 4.094 9.097 1.00 91.44 128 TYR A N 1
ATOM 1061 C CA . TYR A 1 128 ? 1.171 5.024 8.216 1.00 91.44 128 TYR A CA 1
ATOM 1062 C C . TYR A 1 128 ? 2.671 4.704 8.131 1.00 91.44 128 TYR A C 1
ATOM 1064 O O . TYR A 1 128 ? 3.208 4.586 7.028 1.00 91.44 128 TYR A O 1
ATOM 1072 N N . GLU A 1 129 ? 3.353 4.499 9.260 1.00 91.38 129 GLU A N 1
ATOM 1073 C CA . GLU A 1 129 ? 4.777 4.130 9.270 1.00 91.38 129 GLU A CA 1
ATOM 1074 C C . GLU A 1 129 ? 5.024 2.789 8.567 1.00 91.38 129 GLU A C 1
ATOM 1076 O O . GLU A 1 129 ? 5.917 2.689 7.718 1.00 91.38 129 GLU A O 1
ATOM 1081 N N . ARG A 1 130 ? 4.194 1.770 8.826 1.00 92.75 130 ARG A N 1
ATOM 1082 C CA . ARG A 1 130 ? 4.283 0.476 8.134 1.00 92.75 130 ARG A CA 1
ATOM 1083 C C . ARG A 1 130 ? 4.161 0.646 6.622 1.00 92.75 130 ARG A C 1
ATOM 1085 O O . ARG A 1 130 ? 4.980 0.110 5.870 1.00 92.75 130 ARG A O 1
ATOM 1092 N N . GLN A 1 131 ? 3.151 1.388 6.158 1.00 90.06 131 GLN A N 1
ATOM 1093 C CA . GLN A 1 131 ? 2.946 1.601 4.725 1.00 90.06 131 GLN A CA 1
ATOM 1094 C C . GLN A 1 131 ? 4.080 2.425 4.100 1.00 90.06 131 GLN A C 1
ATOM 1096 O O . GLN A 1 131 ? 4.511 2.144 2.981 1.00 90.06 131 GLN A O 1
ATOM 1101 N N . ARG A 1 132 ? 4.633 3.395 4.832 1.00 87.62 132 ARG A N 1
ATOM 1102 C CA . ARG A 1 132 ? 5.802 4.165 4.401 1.00 87.62 132 ARG A CA 1
ATOM 1103 C C . ARG A 1 132 ? 7.026 3.271 4.187 1.00 87.62 132 ARG A C 1
ATOM 1105 O O . ARG A 1 132 ? 7.736 3.455 3.197 1.00 87.62 132 ARG A O 1
ATOM 1112 N N . TYR A 1 133 ? 7.286 2.298 5.064 1.00 87.00 133 TYR A N 1
ATOM 1113 C CA . TYR A 1 133 ? 8.369 1.332 4.843 1.00 87.00 133 TYR A CA 1
ATOM 1114 C C . TYR A 1 133 ? 8.098 0.412 3.648 1.00 87.00 133 TYR A C 1
ATOM 1116 O O . TYR A 1 133 ? 9.021 0.157 2.872 1.00 87.00 133 TYR A O 1
ATOM 1124 N N . GLU A 1 134 ? 6.854 -0.036 3.457 1.00 85.94 134 GLU A N 1
ATOM 1125 C CA . GLU A 1 134 ? 6.459 -0.828 2.282 1.00 85.94 134 GLU A CA 1
ATOM 1126 C C . GLU A 1 134 ? 6.701 -0.049 0.978 1.00 85.94 134 GLU A C 1
ATOM 1128 O O . GLU A 1 134 ? 7.323 -0.572 0.052 1.00 85.94 134 GLU A O 1
ATOM 1133 N N . LEU A 1 135 ? 6.328 1.233 0.923 1.00 81.38 135 LEU A N 1
ATOM 1134 C CA . LEU A 1 135 ? 6.636 2.096 -0.220 1.00 81.38 135 LEU A CA 1
ATOM 1135 C C . LEU A 1 135 ? 8.137 2.250 -0.438 1.00 81.38 135 LEU A C 1
ATOM 1137 O O . LEU A 1 135 ? 8.608 2.068 -1.556 1.00 81.38 135 LEU A O 1
ATOM 1141 N N . GLN A 1 136 ? 8.913 2.538 0.611 1.00 79.00 136 GLN A N 1
ATOM 1142 C CA . GLN A 1 136 ? 10.371 2.645 0.489 1.00 79.00 136 GLN A CA 1
ATOM 1143 C C . GLN A 1 136 ? 11.002 1.355 -0.038 1.00 79.00 136 GLN A C 1
ATOM 1145 O O . GLN A 1 136 ? 11.983 1.414 -0.784 1.00 79.00 136 GLN A O 1
ATOM 1150 N N . TYR A 1 137 ? 10.470 0.201 0.363 1.00 80.12 137 TYR A N 1
ATOM 1151 C CA . TYR A 1 137 ? 10.901 -1.090 -0.147 1.00 80.12 137 TYR A CA 1
ATOM 1152 C C . TYR A 1 137 ? 10.584 -1.212 -1.640 1.00 80.12 137 TYR A C 1
ATOM 1154 O O . TYR A 1 137 ? 11.496 -1.445 -2.435 1.00 80.12 137 TYR A O 1
ATOM 1162 N N . HIS A 1 138 ? 9.328 -0.980 -2.033 1.00 74.50 138 HIS A N 1
ATOM 1163 C CA . HIS A 1 138 ? 8.893 -1.077 -3.425 1.00 74.50 138 HIS A CA 1
ATOM 1164 C C . HIS A 1 138 ?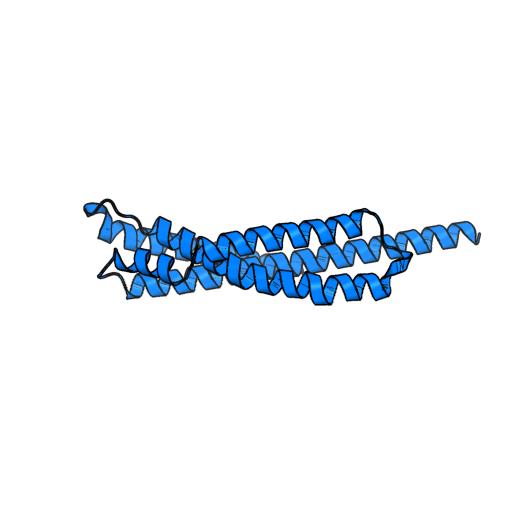 9.603 -0.091 -4.351 1.00 74.50 138 HIS A C 1
ATOM 1166 O O . HIS A 1 138 ? 10.016 -0.500 -5.432 1.00 74.50 138 HIS A O 1
ATOM 1172 N N . ASP A 1 139 ? 9.804 1.159 -3.933 1.00 71.94 139 ASP A N 1
ATOM 1173 C CA . ASP A 1 139 ? 10.496 2.187 -4.714 1.00 71.94 139 ASP A CA 1
ATOM 1174 C C . ASP A 1 139 ? 11.953 1.818 -4.974 1.00 71.94 139 ASP A C 1
ATOM 1176 O O . ASP A 1 139 ? 12.441 1.913 -6.102 1.00 71.94 139 ASP A O 1
ATOM 1180 N N . LYS A 1 140 ? 12.667 1.387 -3.926 1.00 70.50 140 LYS A N 1
ATOM 1181 C CA . LYS A 1 140 ? 14.063 0.951 -4.050 1.00 70.50 140 LYS A CA 1
ATOM 1182 C C . LYS A 1 140 ? 14.166 -0.280 -4.940 1.00 70.50 140 LYS A C 1
ATOM 1184 O O . LYS A 1 140 ? 15.072 -0.350 -5.766 1.00 70.50 140 LYS A O 1
ATOM 1189 N N . PHE A 1 141 ? 13.234 -1.216 -4.787 1.00 68.62 141 PHE A N 1
ATOM 1190 C CA . PHE A 1 141 ? 13.186 -2.439 -5.574 1.00 68.62 141 PHE A CA 1
ATOM 1191 C C . PHE A 1 141 ? 12.885 -2.148 -7.050 1.00 68.62 141 PHE A C 1
ATOM 1193 O O . PHE A 1 141 ? 13.651 -2.558 -7.914 1.00 68.62 141 PHE A O 1
ATOM 1200 N N . HIS A 1 142 ? 11.847 -1.363 -7.354 1.00 68.75 142 HIS A N 1
ATOM 1201 C CA . HIS A 1 142 ? 11.500 -0.987 -8.728 1.00 68.75 142 HIS A CA 1
ATOM 1202 C C . HIS A 1 142 ? 12.625 -0.214 -9.415 1.00 68.75 142 HIS A C 1
ATOM 1204 O O . HIS A 1 142 ? 12.997 -0.552 -10.535 1.00 68.75 142 HIS A O 1
ATOM 1210 N N . LYS A 1 143 ? 13.207 0.793 -8.748 1.00 68.06 143 LYS A N 1
ATOM 1211 C CA . LYS A 1 143 ? 14.336 1.551 -9.311 1.00 68.06 143 LYS A CA 1
ATOM 1212 C C . LYS A 1 143 ? 15.522 0.642 -9.615 1.00 68.06 143 LYS A C 1
ATOM 1214 O O . LYS A 1 143 ? 16.129 0.782 -10.670 1.00 68.06 143 LYS A O 1
ATOM 1219 N N . PHE A 1 144 ? 15.836 -0.294 -8.719 1.00 69.75 144 PHE A N 1
ATOM 1220 C CA . PHE A 1 144 ? 16.911 -1.255 -8.944 1.00 69.75 144 PHE A CA 1
ATOM 1221 C C . PHE A 1 144 ? 16.639 -2.148 -10.157 1.00 69.75 144 PHE A C 1
ATOM 1223 O O . PHE A 1 144 ? 17.511 -2.263 -11.010 1.00 69.75 144 PHE A O 1
ATOM 1230 N N . PHE A 1 145 ? 15.438 -2.723 -10.270 1.00 69.19 145 PHE A N 1
ATOM 1231 C CA . PHE A 1 145 ? 15.083 -3.589 -11.396 1.00 69.19 145 PHE A CA 1
ATOM 1232 C C . PHE A 1 145 ? 15.139 -2.865 -12.737 1.00 69.19 145 PHE A C 1
ATOM 1234 O O . PHE A 1 145 ? 15.725 -3.393 -13.675 1.00 69.19 145 PHE A O 1
ATOM 1241 N N . VAL A 1 146 ? 14.605 -1.642 -12.823 1.00 69.25 146 VAL A N 1
ATOM 1242 C CA . VAL A 1 146 ? 14.671 -0.886 -14.081 1.00 69.25 146 VAL A CA 1
ATOM 1243 C C . VAL A 1 146 ? 16.117 -0.538 -14.445 1.00 69.25 146 VAL A C 1
ATOM 1245 O O . VAL A 1 146 ? 16.508 -0.665 -15.599 1.00 69.25 146 VAL A O 1
ATOM 1248 N N . LEU A 1 147 ? 16.940 -0.132 -13.474 1.00 69.81 147 LEU A N 1
ATOM 1249 C CA . LEU A 1 147 ? 18.354 0.152 -13.738 1.00 69.81 147 LEU A CA 1
ATOM 1250 C C . LEU A 1 147 ? 19.131 -1.101 -14.161 1.00 69.81 147 LEU A C 1
ATOM 1252 O O . LEU A 1 147 ? 19.979 -1.008 -15.047 1.00 69.81 147 LEU A O 1
ATOM 1256 N N . LEU A 1 148 ? 18.847 -2.252 -13.545 1.00 73.56 148 LEU A N 1
ATOM 1257 C CA . LEU A 1 148 ? 19.448 -3.535 -13.906 1.00 73.56 148 LEU A CA 1
ATOM 1258 C C . LEU A 1 148 ? 19.073 -3.927 -15.341 1.00 73.56 148 LEU A C 1
ATOM 1260 O O . LEU A 1 148 ? 19.954 -4.275 -16.118 1.00 73.56 148 LEU A O 1
ATOM 1264 N N . ASP A 1 149 ? 17.794 -3.809 -15.702 1.00 71.88 149 ASP A N 1
ATOM 1265 C CA . ASP A 1 149 ? 17.297 -4.111 -17.045 1.00 71.88 149 ASP A CA 1
ATOM 1266 C C . ASP A 1 149 ? 17.951 -3.215 -18.111 1.00 71.88 149 ASP A C 1
ATOM 1268 O O . ASP A 1 149 ? 18.499 -3.707 -19.099 1.00 71.88 149 ASP A O 1
ATOM 1272 N N . ILE A 1 150 ? 18.020 -1.899 -17.864 1.00 70.19 150 ILE A N 1
ATOM 1273 C CA . ILE A 1 150 ? 18.736 -0.958 -18.740 1.00 70.19 150 ILE A CA 1
ATOM 1274 C C . ILE A 1 150 ? 20.213 -1.351 -18.873 1.00 70.19 150 ILE A C 1
ATOM 1276 O O . ILE A 1 150 ? 20.747 -1.366 -19.983 1.00 70.19 150 ILE A O 1
ATOM 1280 N N . TYR A 1 151 ? 20.885 -1.673 -17.763 1.00 73.19 151 TYR A N 1
ATOM 1281 C CA . TYR A 1 151 ? 22.291 -2.081 -17.778 1.00 73.19 151 TYR A CA 1
ATOM 1282 C C . TYR A 1 151 ? 22.507 -3.344 -18.622 1.00 73.19 151 TYR A C 1
ATOM 1284 O O . TYR A 1 151 ? 23.370 -3.350 -19.500 1.00 73.19 151 TYR A O 1
ATOM 1292 N N . SER A 1 152 ? 21.691 -4.379 -18.412 1.00 75.56 152 SER A N 1
ATOM 1293 C CA . SER A 1 152 ? 21.752 -5.627 -19.175 1.00 75.56 152 SER A CA 1
ATOM 1294 C C . SER A 1 152 ? 21.521 -5.399 -20.671 1.00 75.56 152 SER A C 1
ATOM 1296 O O . SER A 1 152 ? 22.260 -5.944 -21.492 1.00 75.56 152 SER A O 1
ATOM 1298 N N . LYS A 1 153 ? 20.564 -4.538 -21.043 1.00 71.69 153 LYS A N 1
ATOM 1299 C CA . LYS A 1 153 ? 20.295 -4.169 -22.444 1.00 71.69 153 LYS A CA 1
ATOM 1300 C C . LYS A 1 153 ? 21.477 -3.443 -23.094 1.00 71.69 153 LYS A C 1
ATOM 1302 O O . LYS A 1 153 ? 21.854 -3.761 -24.223 1.00 71.69 153 LYS A O 1
ATOM 1307 N N . VAL A 1 154 ? 22.096 -2.493 -22.386 1.00 71.94 154 VAL A N 1
ATOM 1308 C CA . VAL A 1 154 ? 23.290 -1.779 -22.875 1.00 71.94 154 VAL A CA 1
ATOM 1309 C C . VAL A 1 154 ? 24.462 -2.742 -23.062 1.00 71.94 154 VAL A C 1
ATOM 1311 O O . VAL A 1 154 ? 25.112 -2.712 -24.108 1.00 71.94 154 VAL A O 1
ATOM 1314 N N . GLN A 1 155 ? 24.701 -3.626 -22.091 1.00 74.69 155 GLN A N 1
ATOM 1315 C CA . GLN A 1 155 ? 25.771 -4.617 -22.170 1.00 74.69 155 GLN A CA 1
ATOM 1316 C C . GLN A 1 155 ? 25.582 -5.561 -23.368 1.00 74.69 155 GLN A C 1
ATOM 1318 O O . GLN A 1 155 ? 26.519 -5.752 -24.143 1.00 74.69 155 GLN A O 1
ATOM 1323 N N . ALA A 1 156 ? 24.370 -6.088 -23.570 1.00 75.94 156 ALA A N 1
ATOM 1324 C CA . ALA A 1 156 ? 24.063 -6.978 -24.690 1.00 75.94 156 ALA A CA 1
ATOM 1325 C C . ALA A 1 156 ? 24.302 -6.303 -26.053 1.00 75.94 156 ALA A C 1
ATOM 1327 O O . ALA A 1 156 ? 24.865 -6.906 -26.971 1.00 75.94 156 ALA A O 1
ATOM 1328 N N . PHE A 1 157 ? 23.929 -5.027 -26.189 1.00 72.88 157 PHE A N 1
ATOM 1329 C CA . PHE A 1 157 ? 24.201 -4.271 -27.410 1.00 72.88 157 PHE A CA 1
ATOM 1330 C C . PHE A 1 157 ? 25.702 -4.077 -27.659 1.00 72.88 157 PHE A C 1
ATOM 1332 O O . PHE A 1 157 ? 26.165 -4.254 -28.788 1.00 72.88 157 PHE A O 1
ATOM 1339 N N . ASP A 1 158 ? 26.471 -3.731 -26.625 1.00 71.44 158 ASP A N 1
ATOM 1340 C CA . ASP A 1 158 ? 27.918 -3.536 -26.746 1.00 71.44 158 ASP A CA 1
ATOM 1341 C C . ASP A 1 158 ? 28.651 -4.841 -27.089 1.00 71.44 158 ASP A C 1
ATOM 1343 O O . ASP A 1 158 ? 29.590 -4.831 -27.890 1.00 71.44 158 ASP A O 1
ATOM 1347 N N . GLU A 1 159 ? 28.215 -5.972 -26.534 1.00 71.12 159 GLU A N 1
ATOM 1348 C CA . GLU A 1 159 ? 28.735 -7.300 -26.872 1.00 71.12 159 GLU A CA 1
ATOM 1349 C C . GLU A 1 159 ? 28.430 -7.670 -28.329 1.00 71.12 159 GLU A C 1
ATOM 1351 O O . GLU A 1 159 ? 29.338 -8.067 -29.065 1.00 71.12 159 GLU A O 1
ATOM 1356 N N . THR A 1 160 ? 27.196 -7.436 -28.784 1.00 65.94 160 THR A N 1
ATOM 1357 C CA . THR A 1 160 ? 26.781 -7.678 -30.177 1.00 65.94 160 THR A CA 1
ATOM 1358 C C . THR A 1 160 ? 27.587 -6.816 -31.155 1.00 65.94 160 THR A C 1
ATOM 1360 O O . THR A 1 160 ? 28.091 -7.299 -32.169 1.00 65.94 160 THR A O 1
ATOM 1363 N N . ARG A 1 161 ? 27.796 -5.535 -30.829 1.00 63.03 161 ARG A N 1
ATOM 1364 C CA . ARG A 1 161 ? 28.602 -4.620 -31.646 1.00 63.03 161 ARG A CA 1
ATOM 1365 C C . ARG A 1 161 ? 30.073 -5.037 -31.711 1.00 63.03 161 ARG A C 1
ATOM 1367 O O . ARG A 1 161 ? 30.684 -4.922 -32.768 1.00 63.03 161 ARG A O 1
ATOM 1374 N N . LYS A 1 162 ? 30.653 -5.514 -30.605 1.00 63.78 162 LYS A N 1
ATOM 1375 C CA . LYS A 1 162 ? 32.042 -6.005 -30.574 1.00 63.78 162 LYS A CA 1
ATOM 1376 C C . LYS A 1 162 ? 32.237 -7.275 -31.398 1.00 63.78 162 LYS A C 1
ATOM 1378 O O . LYS A 1 162 ? 33.315 -7.449 -31.953 1.00 63.78 162 LYS A O 1
ATOM 1383 N N . GLN A 1 163 ? 31.230 -8.145 -31.474 1.00 59.59 163 GLN A N 1
ATOM 1384 C CA . GLN A 1 163 ? 31.274 -9.342 -32.319 1.00 59.59 163 GLN A CA 1
ATOM 1385 C C . GLN A 1 163 ? 31.178 -9.003 -33.810 1.00 59.59 163 GLN A C 1
ATOM 1387 O O . GLN A 1 163 ? 31.877 -9.614 -34.601 1.00 59.59 163 GLN A O 1
ATOM 1392 N N . LEU A 1 164 ? 30.377 -8.002 -34.186 1.00 53.28 164 LEU A N 1
ATOM 1393 C CA . LEU A 1 164 ? 30.239 -7.551 -35.580 1.00 53.28 164 LEU A CA 1
ATOM 1394 C C . LEU A 1 164 ? 31.450 -6.764 -36.114 1.00 53.28 164 LEU A C 1
ATOM 1396 O O . LEU A 1 164 ? 31.553 -6.546 -37.317 1.00 53.28 164 LEU A O 1
ATOM 1400 N N . LEU A 1 165 ? 32.332 -6.291 -35.229 1.00 58.47 165 LEU A N 1
ATOM 1401 C CA . LEU A 1 165 ? 33.539 -5.523 -35.569 1.00 58.47 165 LEU A CA 1
ATOM 1402 C C . LEU A 1 165 ? 34.834 -6.355 -35.495 1.00 58.47 165 LEU A C 1
ATOM 1404 O O . LEU A 1 165 ? 35.920 -5.789 -35.627 1.00 58.47 165 LEU A O 1
ATOM 1408 N N . LYS A 1 166 ? 34.726 -7.664 -35.248 1.00 50.91 166 LYS A N 1
ATOM 1409 C CA . LYS A 1 166 ? 35.819 -8.641 -35.326 1.00 50.91 166 LYS A CA 1
ATOM 1410 C C . LYS A 1 166 ? 35.658 -9.494 -36.574 1.00 50.91 166 LYS A C 1
ATOM 1412 O O . LYS A 1 166 ? 36.712 -9.872 -37.124 1.00 50.91 166 LYS A O 1
#

Solvent-accessible surface area (backbone atoms only — not comparable to full-atom values): 8872 Å² total; per-residue (Å²): 108,66,76,58,51,53,51,39,51,51,49,33,56,52,28,54,51,50,38,52,50,44,50,49,55,54,26,64,76,36,49,89,72,80,49,65,61,62,64,32,55,52,28,52,52,40,25,50,48,11,55,53,44,41,53,52,48,48,46,42,62,68,50,50,49,53,51,49,49,67,76,46,51,95,72,66,52,76,66,58,54,47,54,55,50,54,49,53,53,50,44,53,52,20,53,53,35,41,71,75,26,34,70,66,64,30,49,58,51,51,63,76,46,86,86,43,63,68,57,50,50,52,37,48,54,35,48,52,54,27,51,51,35,52,49,55,49,51,53,54,50,51,54,49,51,54,52,49,51,53,48,53,54,53,51,54,51,53,54,54,52,55,62,76,74,106

Foldseek 3Di:
DVVVLVVLVVQLVVLVVVLVVLQVVLCVVCVVVVDGCVVLLVLLLLLLCLVVLLVVLCCCQPPVLVVCCVVQVVLDDVVSVVVNVVSVVSNVVSVVSNVVRPPVVSVVSVVVRPPCVVSVVSSSVSSNSSVVSVVVSVVVVVVVVVVVVSVVSVVVVVVVVVVVVD

Mean predicted aligned error: 7.69 Å

Radius of gyration: 21.56 Å; Cα contacts (8 Å, |Δi|>4): 103; chains: 1; bounding box: 56×21×60 Å

Secondary structure (DSSP, 8-state):
-HHHHHHHHHHHHHHHHHHHHHHHHHHHHHGGGT--THHHHHHHHHHHHHHHHHHHHHHIIIIIHHHHHHHHGGG--HHHHHHHHHHHHHHHHHHHHHHHS-HHHHHHHHHT-TT-HHHHHHHHHHHHHHHHHHHHHHHHHHHHHHHHHHHHHHHHHHHHHHHHT-

Sequence (166 aa):
MEKSLLKVQQNIQNTDHEVKNSTKRINKVFARHRRTIDEYVKCKTNEFKAEEGLSTNTKFLKEFIPGTFHVYRKYLTDEDIHWKNAAEERKAKYKTMALEHTSEKCDELADQFPGAFVEIQELKDQIYERQRYELQYHDKFHKFFVLLDIYSKVQAFDETRKQLLK